Protein AF-A0A354B811-F1 (afdb_monomer)

Mean predicted aligned error: 11.68 Å

pLDDT: mean 84.74, std 11.2, range [46.12, 98.62]

Solvent-accessible surface area (backbone atoms only — not comparable to full-atom values): 4287 Å² total; per-residue (Å²): 133,79,84,89,68,77,80,85,50,73,63,56,52,51,51,53,50,50,52,53,49,51,53,53,50,51,53,50,54,58,44,50,69,54,46,53,59,49,52,54,52,50,51,53,50,52,51,49,53,53,48,53,52,50,51,57,54,51,64,74,63,61,79,85,76,83,82,76,82,128

Sequence (70 aa):
MADENPKITRDDLEAGFRELSNEVQGQVDEAKSKLLPAAVGGGLLLLFVAYVIGKRVGATKSTIVEIRRI

Radius of gyration: 30.65 Å; Cα contacts (8 Å, |Δi|>4): 1; chains: 1; bounding box: 81×19×77 Å

Foldseek 3Di:
DPPPDPPDDPVNVVVVVVVVVVVVVVVVVVCCVVVVVVVVVVVVVVVVVVVVVCVVVCVVPDDDDDPDDD

Secondary structure (DSSP, 8-state):
-----PPPPHHHHHHHHHHHHHHHHHHHHHHHHHHHHHHHHHHHHHHHHHHHHHHHHHHHT---------

Structure (mmCIF, N/CA/C/O backbone):
data_AF-A0A354B811-F1
#
_entry.id   AF-A0A354B811-F1
#
loop_
_atom_site.group_PDB
_atom_site.id
_atom_site.type_symbol
_atom_site.label_atom_id
_atom_site.label_alt_id
_atom_site.label_comp_id
_atom_site.label_asym_id
_atom_site.label_entity_id
_atom_site.label_seq_id
_atom_site.pdbx_PDB_ins_code
_atom_site.Cartn_x
_atom_site.Cartn_y
_atom_site.Cartn_z
_atom_site.occupancy
_atom_site.B_iso_or_equiv
_atom_site.auth_seq_id
_atom_site.auth_comp_id
_atom_site.auth_asym_id
_atom_site.auth_atom_id
_atom_site.pdbx_PDB_model_num
ATOM 1 N N . MET A 1 1 ? -45.838 0.102 38.220 1.00 46.12 1 MET A N 1
ATOM 2 C CA . MET A 1 1 ? -44.916 -0.315 37.148 1.00 46.12 1 MET A CA 1
ATOM 3 C C . MET A 1 1 ? -43.659 0.489 37.391 1.00 46.12 1 MET A C 1
ATOM 5 O O . MET A 1 1 ?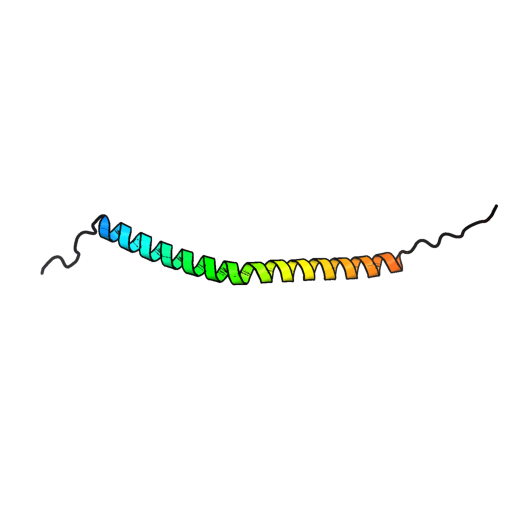 -43.748 1.708 37.376 1.00 46.12 1 MET A O 1
ATOM 9 N N . ALA A 1 2 ? -42.599 -0.166 37.864 1.00 51.75 2 ALA A N 1
ATOM 10 C CA . ALA A 1 2 ? -41.342 0.499 38.190 1.00 51.75 2 ALA A CA 1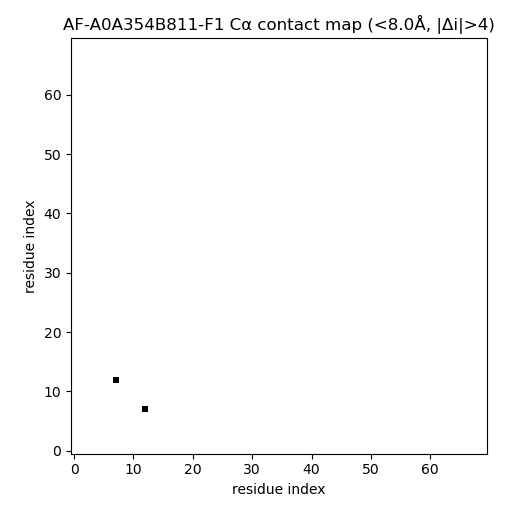
ATOM 11 C C . ALA A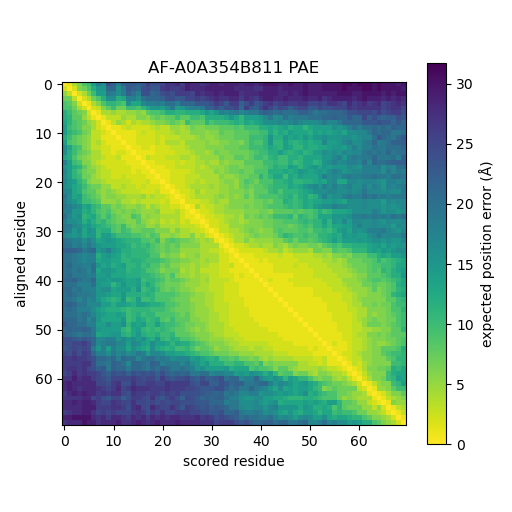 1 2 ? -40.756 1.087 36.901 1.00 51.75 2 ALA A C 1
ATOM 13 O O . ALA A 1 2 ? -40.858 0.443 35.866 1.00 51.75 2 ALA A O 1
ATOM 14 N N . ASP A 1 3 ? -40.197 2.294 36.951 1.00 56.50 3 ASP A N 1
ATOM 15 C CA . ASP A 1 3 ? -39.432 2.854 35.837 1.00 56.50 3 ASP A CA 1
ATOM 16 C C . ASP A 1 3 ? -38.248 1.924 35.540 1.00 56.50 3 ASP A C 1
ATOM 18 O O . ASP A 1 3 ? -37.279 1.856 36.295 1.00 56.50 3 ASP A O 1
ATOM 22 N N . GLU A 1 4 ? -38.353 1.170 34.448 1.00 61.00 4 GLU A N 1
ATOM 23 C CA . GLU A 1 4 ? -37.419 0.105 34.055 1.00 61.00 4 GLU A CA 1
ATOM 24 C C . GLU A 1 4 ? -36.155 0.653 33.373 1.00 61.00 4 GLU A C 1
ATOM 26 O O . GLU A 1 4 ? -35.377 -0.109 32.805 1.00 61.00 4 GLU A O 1
ATOM 31 N N . ASN A 1 5 ? -35.936 1.972 33.414 1.00 63.41 5 ASN A N 1
ATOM 32 C CA . ASN A 1 5 ? -34.796 2.617 32.775 1.00 63.41 5 ASN A CA 1
ATOM 33 C C . ASN A 1 5 ? -33.918 3.328 33.821 1.00 63.41 5 ASN A C 1
ATOM 35 O O . ASN A 1 5 ? -34.154 4.504 34.128 1.00 63.41 5 ASN A O 1
ATOM 39 N N . PRO A 1 6 ? -32.935 2.630 34.422 1.00 75.25 6 PRO A N 1
ATOM 40 C CA . PRO A 1 6 ? -31.992 3.259 35.337 1.00 75.25 6 PRO A CA 1
ATOM 41 C C . PRO A 1 6 ? -31.287 4.429 34.638 1.00 75.25 6 PRO A C 1
ATOM 43 O O . PRO A 1 6 ? -30.876 4.335 33.482 1.00 75.25 6 PRO A O 1
ATOM 46 N N . LYS A 1 7 ? -31.175 5.570 35.330 1.00 83.75 7 LYS A N 1
ATOM 47 C CA . LYS A 1 7 ? -30.497 6.754 34.787 1.00 83.75 7 LYS A CA 1
ATOM 48 C C . LYS A 1 7 ? -29.040 6.411 34.494 1.00 83.75 7 LYS A C 1
ATOM 50 O O . LYS A 1 7 ? -28.310 6.060 35.414 1.00 83.75 7 LYS A O 1
ATOM 55 N N . ILE A 1 8 ? -28.639 6.592 33.238 1.00 82.44 8 ILE A N 1
ATOM 56 C CA . ILE A 1 8 ? -27.254 6.439 32.790 1.00 82.44 8 ILE A CA 1
ATOM 57 C C . ILE A 1 8 ? -26.350 7.338 33.638 1.00 82.44 8 ILE A C 1
ATOM 59 O O . ILE A 1 8 ? -26.554 8.555 33.721 1.00 82.44 8 ILE A O 1
ATOM 63 N N . THR A 1 9 ? -25.361 6.723 34.277 1.00 87.38 9 THR A N 1
ATOM 64 C CA . THR A 1 9 ? -24.339 7.401 35.069 1.00 87.38 9 THR A CA 1
ATOM 65 C C . THR A 1 9 ? -23.107 7.706 34.214 1.00 87.38 9 THR A C 1
ATOM 67 O O . THR A 1 9 ? -22.982 7.273 33.069 1.00 87.38 9 THR A O 1
ATOM 70 N N . ARG A 1 10 ? -22.175 8.501 34.751 1.00 88.19 10 ARG A N 1
ATOM 71 C CA . ARG A 1 10 ? -20.908 8.792 34.058 1.00 88.19 10 ARG A CA 1
ATOM 72 C C . ARG A 1 10 ? -20.069 7.531 33.854 1.00 88.19 10 ARG A C 1
ATOM 74 O O . ARG A 1 10 ? -19.431 7.409 32.814 1.00 88.19 10 ARG A O 1
ATOM 81 N N . ASP A 1 11 ? -20.125 6.612 34.809 1.00 86.94 11 ASP A N 1
ATOM 82 C CA . ASP A 1 11 ? -19.367 5.363 34.773 1.00 86.94 11 ASP A CA 1
ATOM 83 C C . ASP A 1 11 ? -19.874 4.451 33.646 1.00 86.94 11 ASP A C 1
ATOM 85 O O . ASP A 1 11 ? -19.072 3.841 32.944 1.00 86.94 11 ASP A O 1
ATOM 89 N N . ASP A 1 12 ? -21.188 4.445 33.390 1.00 85.44 12 ASP A N 1
ATOM 90 C CA . ASP A 1 12 ? -21.792 3.703 32.273 1.00 85.44 12 ASP A CA 1
ATOM 91 C C . ASP A 1 12 ? -21.330 4.245 30.908 1.00 85.44 12 ASP A C 1
ATOM 93 O O . ASP A 1 12 ? -21.072 3.481 29.975 1.00 85.44 12 ASP A O 1
ATOM 97 N N . LEU A 1 13 ? -21.179 5.571 30.787 1.00 88.75 13 LEU A N 1
ATOM 98 C CA . LEU A 1 13 ? -20.651 6.206 29.575 1.00 88.75 13 LEU A CA 1
ATOM 99 C C . LEU A 1 13 ? -19.166 5.903 29.375 1.00 88.75 13 LEU A C 1
ATOM 101 O O . LEU A 1 13 ? -18.745 5.646 28.249 1.00 88.75 13 LEU A O 1
ATOM 105 N N . GLU A 1 14 ? -18.369 5.931 30.444 1.00 90.38 14 GLU A N 1
ATOM 106 C CA . GLU A 1 14 ? -16.952 5.581 30.368 1.00 90.38 14 GLU A CA 1
ATOM 107 C C . GLU A 1 14 ? -16.766 4.109 29.992 1.00 90.38 14 GLU A C 1
ATOM 109 O O . GLU A 1 14 ? -15.949 3.803 29.122 1.00 90.38 14 GLU A O 1
ATOM 114 N N . ALA A 1 15 ? -17.545 3.210 30.597 1.00 89.19 15 ALA A N 1
ATOM 115 C CA . ALA A 1 15 ? -17.523 1.788 30.286 1.00 89.19 15 ALA A CA 1
ATOM 116 C C . ALA A 1 15 ? -17.860 1.534 28.809 1.00 89.19 15 ALA A C 1
ATOM 118 O O . ALA A 1 15 ? -17.062 0.911 28.107 1.00 89.19 15 ALA A O 1
ATOM 119 N N . GLY A 1 16 ? -18.965 2.098 28.307 1.00 87.44 16 GLY A N 1
ATOM 120 C CA . GLY A 1 16 ? -19.359 1.946 26.904 1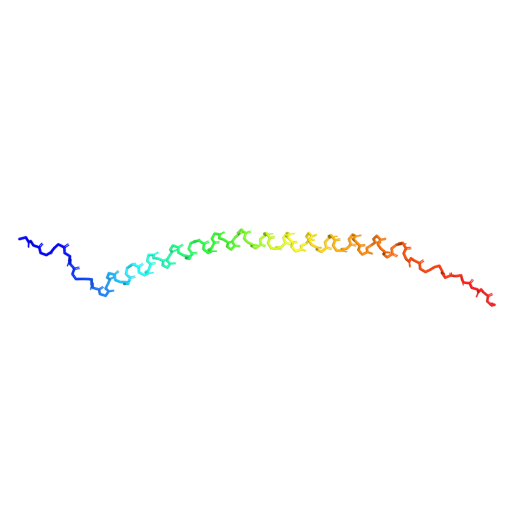.00 87.44 16 GLY A CA 1
ATOM 121 C C . GLY A 1 16 ? -18.366 2.579 25.924 1.00 87.44 16 GLY A C 1
ATOM 122 O O . GLY A 1 16 ? -18.05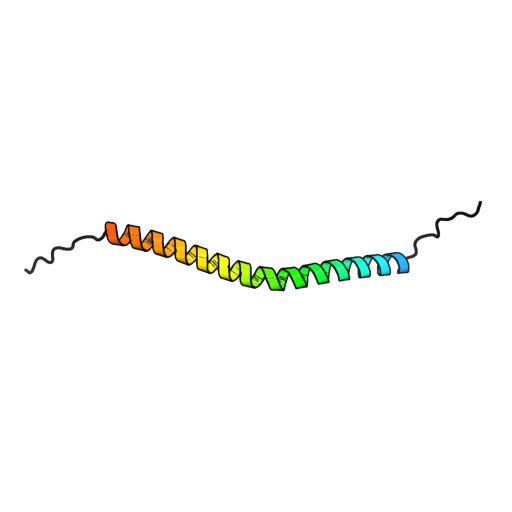4 2.003 24.882 1.00 87.44 16 GLY A O 1
ATOM 123 N N . PHE A 1 17 ? -17.803 3.743 26.259 1.00 90.31 17 PHE A N 1
ATOM 124 C CA . PHE A 1 17 ? -16.799 4.392 25.412 1.00 90.31 17 PHE A CA 1
ATOM 125 C C . PHE A 1 17 ? -15.488 3.600 25.366 1.00 90.31 17 PHE A C 1
ATOM 127 O O . PHE A 1 17 ? -14.846 3.516 24.317 1.00 90.31 17 PHE A O 1
ATOM 134 N N . ARG A 1 18 ? -15.087 3.007 26.493 1.00 90.06 18 ARG A N 1
ATOM 135 C CA . ARG A 1 18 ? -13.883 2.181 26.608 1.00 90.06 18 ARG A CA 1
ATOM 136 C C . ARG A 1 18 ? -14.043 0.856 25.866 1.00 90.06 18 ARG A C 1
ATOM 138 O O . ARG A 1 18 ? -13.109 0.446 25.185 1.00 90.06 18 ARG A O 1
ATOM 145 N N . GLU A 1 19 ? -15.214 0.230 25.941 1.00 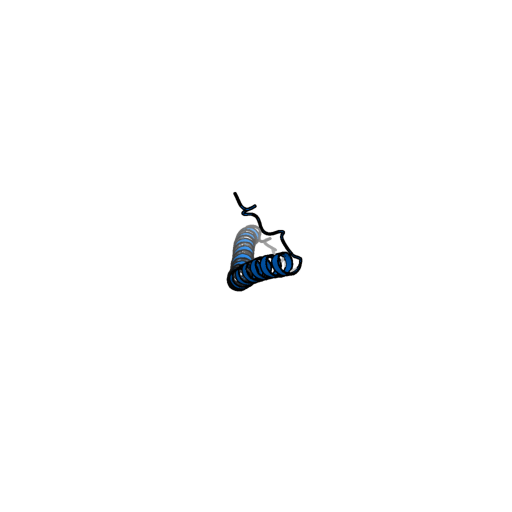89.81 19 GLU A N 1
ATOM 146 C CA . GLU A 1 19 ? -15.560 -0.962 25.159 1.00 89.81 19 GLU A CA 1
ATOM 147 C C . GLU A 1 19 ? -15.489 -0.677 23.655 1.00 89.81 19 GLU A C 1
ATOM 149 O O . GLU A 1 19 ? -14.728 -1.330 22.939 1.00 89.81 19 GLU A O 1
ATOM 154 N N . LEU A 1 20 ? -16.165 0.383 23.199 1.00 89.25 20 LEU A N 1
ATOM 155 C CA . LEU A 1 20 ? -16.152 0.784 21.794 1.00 89.25 20 LEU A CA 1
ATOM 156 C C . LEU A 1 20 ? -14.739 1.139 21.309 1.00 89.25 20 LEU A C 1
ATOM 158 O O . LEU A 1 20 ? -14.329 0.743 20.220 1.00 89.25 20 LEU A O 1
ATOM 162 N N . SER A 1 21 ? -13.971 1.865 22.125 1.00 84.31 21 SER A N 1
ATOM 163 C CA . SER A 1 21 ? -12.591 2.231 21.792 1.00 84.31 21 SER A CA 1
ATOM 164 C C . SER A 1 21 ? -11.694 1.002 21.674 1.00 84.31 21 SER A C 1
ATOM 166 O O . SER A 1 21 ? -10.908 0.919 20.735 1.00 84.31 21 SER A O 1
ATOM 168 N N . ASN A 1 22 ? -11.823 0.033 22.583 1.00 87.69 22 ASN A N 1
ATOM 169 C CA . ASN A 1 22 ? -11.046 -1.204 22.543 1.00 87.69 22 ASN A CA 1
ATOM 170 C C . ASN A 1 22 ? -11.364 -2.039 21.297 1.00 87.69 22 ASN A C 1
ATOM 172 O O . ASN A 1 22 ? -10.450 -2.569 20.667 1.00 87.69 22 ASN A O 1
ATOM 176 N N . GLU A 1 23 ? -12.635 -2.125 20.906 1.00 84.62 23 GLU A N 1
ATOM 177 C CA . GLU A 1 23 ? -13.037 -2.855 19.704 1.00 84.62 23 GLU A CA 1
ATOM 178 C C . GLU A 1 23 ? -12.544 -2.173 18.421 1.00 84.62 23 GLU A C 1
ATOM 180 O O . GLU A 1 23 ? -12.007 -2.827 17.524 1.00 84.62 23 GLU A O 1
ATOM 185 N N . VAL A 1 24 ? -12.642 -0.843 18.346 1.00 84.19 24 VAL A N 1
ATOM 186 C CA . VAL A 1 24 ? -12.083 -0.073 17.226 1.00 84.19 24 VAL A CA 1
ATOM 187 C C . VAL A 1 24 ? -10.561 -0.227 17.165 1.00 84.19 24 VAL A C 1
ATOM 189 O O . VAL A 1 24 ? -10.009 -0.436 16.085 1.00 84.19 24 VAL A O 1
ATOM 192 N N . GLN A 1 25 ? -9.873 -0.173 18.307 1.00 80.19 25 GLN A N 1
ATOM 193 C CA . GLN A 1 25 ? -8.423 -0.355 18.383 1.00 80.19 25 GLN A CA 1
ATOM 194 C C . GLN A 1 25 ? -8.010 -1.751 17.890 1.00 80.19 25 GLN A C 1
ATOM 196 O O . GLN A 1 25 ? -7.092 -1.858 17.077 1.00 80.19 25 GLN A O 1
ATOM 2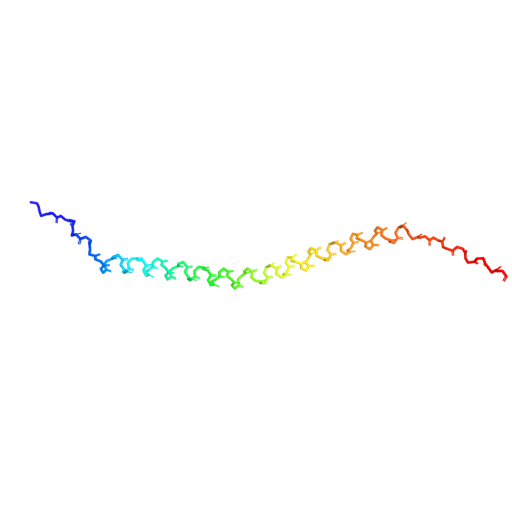01 N N . GLY A 1 26 ? -8.736 -2.798 18.299 1.00 79.69 26 GLY A N 1
ATOM 202 C CA . GLY A 1 26 ? -8.507 -4.173 17.849 1.00 79.69 26 GLY A CA 1
ATOM 203 C C . GLY A 1 26 ? -8.674 -4.343 16.337 1.00 79.69 26 GLY A C 1
ATOM 204 O O . GLY A 1 26 ? -7.807 -4.922 15.680 1.00 79.69 26 GLY A O 1
ATOM 205 N N . GLN A 1 27 ? -9.729 -3.760 15.757 1.00 78.12 27 GLN A N 1
ATOM 206 C CA . GLN A 1 27 ? -9.944 -3.772 14.304 1.00 78.12 27 GLN A CA 1
ATOM 207 C C . GLN A 1 27 ? -8.844 -3.023 13.545 1.00 78.12 27 GLN A C 1
ATOM 209 O O . GLN A 1 27 ? -8.397 -3.465 12.485 1.00 78.12 27 GLN A O 1
ATOM 214 N N . VAL A 1 28 ? -8.383 -1.892 14.082 1.00 80.62 28 VAL A N 1
ATOM 215 C CA . VAL A 1 28 ? -7.302 -1.105 13.482 1.00 80.62 28 VAL A CA 1
ATOM 216 C C . VAL A 1 28 ? -5.979 -1.860 13.526 1.00 80.62 28 VAL A C 1
ATOM 218 O O . VAL A 1 28 ? -5.246 -1.833 12.538 1.00 80.62 28 VAL A O 1
ATOM 221 N N . ASP A 1 29 ? -5.655 -2.533 14.626 1.00 79.31 29 ASP A N 1
ATOM 222 C CA . ASP A 1 29 ? -4.406 -3.287 14.738 1.00 79.31 29 ASP A CA 1
ATOM 223 C C . ASP A 1 29 ? -4.400 -4.508 13.808 1.00 79.31 29 ASP A C 1
ATOM 225 O O . ASP A 1 29 ? -3.415 -4.729 13.097 1.00 79.31 29 ASP A O 1
ATOM 229 N N . GLU A 1 30 ? -5.526 -5.219 13.681 1.00 77.31 30 GLU A N 1
ATOM 230 C CA . GLU A 1 30 ? -5.665 -6.291 12.690 1.00 77.31 30 GLU A CA 1
ATOM 231 C C . GLU A 1 30 ? -5.558 -5.757 11.248 1.00 77.31 30 GLU A C 1
ATOM 233 O O . GLU A 1 30 ? -4.867 -6.337 10.399 1.00 77.31 30 GLU A O 1
ATOM 238 N N . ALA A 1 31 ? -6.199 -4.619 10.967 1.00 73.19 31 ALA A N 1
ATOM 239 C CA . ALA A 1 31 ? -6.144 -3.979 9.660 1.00 73.19 31 ALA A CA 1
ATOM 240 C C . ALA A 1 31 ? -4.729 -3.495 9.325 1.00 73.19 31 ALA A C 1
ATOM 242 O O . ALA A 1 31 ? -4.276 -3.712 8.206 1.00 73.19 31 ALA A O 1
ATOM 243 N N . LYS A 1 32 ? -3.992 -2.894 10.267 1.00 74.81 32 LYS A N 1
ATOM 244 C CA . LYS A 1 32 ? -2.605 -2.436 10.065 1.00 74.81 32 LYS A CA 1
ATOM 245 C C . LYS A 1 32 ? -1.677 -3.586 9.682 1.00 74.81 32 LYS A C 1
ATOM 247 O O . LYS A 1 32 ? -0.907 -3.441 8.730 1.00 74.81 32 LYS A O 1
ATOM 252 N N . SER A 1 33 ? -1.786 -4.729 10.363 1.00 77.06 33 SER A N 1
ATOM 253 C CA . SER A 1 33 ? -0.988 -5.923 10.056 1.00 77.06 33 SER A CA 1
ATOM 254 C C . SER A 1 33 ? -1.230 -6.457 8.642 1.00 77.06 33 SER A C 1
ATOM 256 O O . SER A 1 33 ? -0.304 -6.981 8.026 1.00 77.06 33 SER A O 1
ATOM 258 N N . LYS A 1 34 ? -2.442 -6.297 8.096 1.00 77.06 34 LYS A N 1
ATOM 259 C CA . LYS A 1 34 ? -2.793 -6.725 6.729 1.00 77.06 34 LYS A CA 1
ATOM 260 C C . LYS A 1 34 ? -2.546 -5.636 5.675 1.00 77.06 34 LYS A C 1
ATOM 262 O O . LYS A 1 34 ? -2.127 -5.940 4.560 1.00 77.06 34 LYS A O 1
ATOM 267 N N . LEU A 1 35 ? -2.758 -4.368 6.022 1.00 90.19 35 LEU A N 1
ATOM 268 C CA . LEU A 1 35 ? -2.622 -3.218 5.124 1.00 90.19 35 LEU A CA 1
ATOM 269 C C . LEU A 1 35 ? -1.169 -2.934 4.765 1.00 90.19 35 LEU A C 1
ATOM 271 O O . LEU A 1 35 ? -0.892 -2.625 3.610 1.00 90.19 35 LEU A O 1
ATOM 275 N N . LEU A 1 36 ? -0.243 -3.044 5.719 1.00 89.88 36 LEU A N 1
ATOM 276 C CA . LEU A 1 36 ? 1.167 -2.753 5.466 1.00 89.88 36 LEU A CA 1
ATOM 277 C C . LEU A 1 36 ? 1.772 -3.645 4.359 1.00 89.88 36 LEU A C 1
ATOM 279 O O . LEU A 1 36 ? 2.285 -3.095 3.382 1.00 89.88 36 LEU A O 1
ATOM 283 N N . PRO A 1 37 ? 1.685 -4.991 4.422 1.00 90.81 37 PRO A N 1
ATOM 284 C CA . PRO A 1 37 ? 2.195 -5.842 3.348 1.00 90.81 37 PRO A CA 1
ATOM 285 C C . PRO A 1 37 ? 1.417 -5.670 2.037 1.00 90.81 37 PRO A C 1
ATOM 287 O O . PRO A 1 37 ? 2.025 -5.721 0.969 1.00 90.81 37 PRO A O 1
ATOM 290 N N . ALA A 1 38 ? 0.105 -5.409 2.090 1.00 93.19 38 ALA A N 1
ATOM 291 C CA . ALA A 1 38 ? -0.695 -5.144 0.894 1.00 93.19 38 ALA A CA 1
ATOM 292 C C . ALA A 1 38 ? -0.264 -3.850 0.183 1.00 93.19 38 ALA A C 1
ATOM 294 O O . ALA A 1 38 ? -0.117 -3.838 -1.039 1.00 93.19 38 ALA A O 1
ATOM 295 N N . ALA A 1 39 ? -0.003 -2.778 0.936 1.00 94.94 39 ALA A N 1
ATOM 296 C CA . ALA A 1 39 ? 0.467 -1.506 0.397 1.00 94.94 39 ALA A CA 1
ATOM 297 C C . ALA A 1 39 ? 1.866 -1.639 -0.218 1.00 94.94 39 ALA A C 1
ATOM 299 O O . ALA A 1 39 ? 2.096 -1.175 -1.334 1.00 94.94 39 ALA A O 1
ATOM 300 N N . VAL A 1 40 ? 2.785 -2.322 0.472 1.00 96.62 40 VAL A N 1
ATOM 301 C CA . VAL A 1 40 ? 4.140 -2.575 -0.039 1.00 96.62 40 VAL A CA 1
ATOM 302 C C . VAL A 1 40 ? 4.093 -3.435 -1.304 1.00 96.62 40 VAL A C 1
ATOM 304 O O . VAL A 1 40 ? 4.687 -3.071 -2.318 1.00 96.62 40 VAL A O 1
ATOM 307 N N . GLY A 1 41 ? 3.350 -4.545 -1.278 1.00 97.25 41 GLY A N 1
ATOM 308 C CA . GLY A 1 41 ? 3.198 -5.435 -2.429 1.00 97.25 41 GLY A CA 1
ATOM 309 C C . GLY A 1 41 ? 2.549 -4.737 -3.625 1.00 97.25 41 GLY A C 1
ATOM 310 O O . GLY A 1 41 ? 3.066 -4.813 -4.740 1.00 97.25 41 GLY A O 1
ATOM 311 N N . GLY A 1 42 ? 1.464 -3.994 -3.392 1.00 97.94 42 GLY A N 1
ATOM 312 C CA . GLY A 1 42 ? 0.786 -3.209 -4.423 1.00 97.94 42 GLY A CA 1
ATOM 313 C C . GLY A 1 42 ? 1.681 -2.122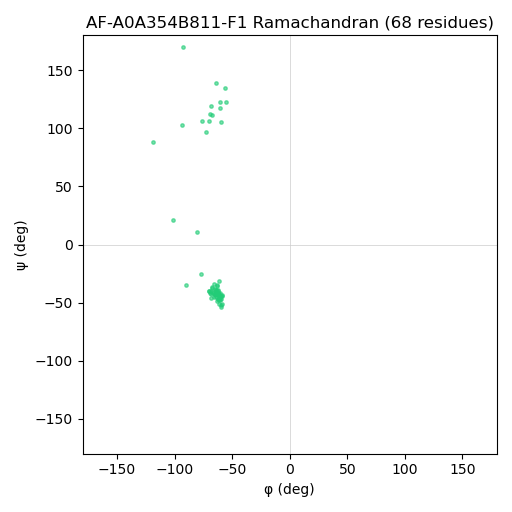 -5.021 1.00 97.94 42 GLY A C 1
ATOM 314 O O . GLY A 1 42 ? 1.719 -1.960 -6.241 1.00 97.94 42 GLY A O 1
ATOM 315 N N . GLY A 1 43 ? 2.458 -1.425 -4.187 1.00 98.25 43 GLY A N 1
ATOM 316 C CA . GLY A 1 43 ? 3.415 -0.411 -4.631 1.00 98.25 43 GLY A CA 1
ATOM 317 C C . GLY A 1 43 ? 4.520 -0.988 -5.517 1.00 98.25 43 GLY A C 1
ATOM 318 O O . GLY A 1 43 ? 4.783 -0.459 -6.598 1.00 98.25 43 GLY A O 1
ATOM 319 N N . LEU A 1 44 ? 5.128 -2.108 -5.114 1.00 98.44 44 LEU A N 1
ATOM 320 C CA . LEU A 1 44 ? 6.136 -2.797 -5.928 1.00 98.44 44 LEU A CA 1
ATOM 321 C C . LEU A 1 44 ? 5.559 -3.294 -7.256 1.00 98.44 44 LEU A C 1
ATOM 323 O O . LEU A 1 44 ? 6.215 -3.180 -8.291 1.00 98.44 44 LEU A O 1
ATOM 327 N N . LEU A 1 45 ? 4.328 -3.805 -7.246 1.00 98.38 45 LEU A N 1
ATOM 328 C CA . LEU A 1 45 ? 3.660 -4.287 -8.450 1.00 98.38 45 LEU A CA 1
ATOM 329 C C . LEU A 1 45 ? 3.361 -3.141 -9.427 1.00 98.38 45 LEU A C 1
ATOM 331 O O . LEU A 1 45 ? 3.615 -3.277 -10.624 1.00 98.38 45 LEU A O 1
ATOM 335 N N . LEU A 1 46 ? 2.918 -1.983 -8.928 1.00 98.62 46 LEU A N 1
ATOM 336 C CA . LEU A 1 46 ? 2.755 -0.771 -9.739 1.00 98.62 46 LEU A CA 1
ATOM 337 C C . LEU A 1 46 ? 4.077 -0.303 -10.352 1.00 98.62 46 LEU A C 1
ATOM 339 O O . LEU A 1 46 ? 4.129 -0.025 -11.552 1.00 98.62 46 LEU A O 1
ATOM 343 N N . LEU A 1 47 ? 5.151 -0.254 -9.559 1.00 98.44 47 LEU A N 1
ATOM 344 C CA . LEU A 1 47 ? 6.484 0.103 -10.054 1.00 98.44 47 LEU A CA 1
ATOM 345 C C . LEU A 1 47 ? 6.969 -0.877 -11.124 1.00 98.44 47 LEU A C 1
ATOM 347 O O . LEU A 1 47 ? 7.511 -0.454 -12.145 1.00 98.44 47 LEU A O 1
ATOM 351 N N . PHE A 1 48 ? 6.738 -2.175 -10.926 1.00 98.31 48 PHE A N 1
ATOM 352 C CA . PHE A 1 48 ? 7.090 -3.204 -11.897 1.00 98.31 48 PHE A CA 1
ATOM 353 C C . PHE A 1 48 ? 6.346 -3.009 -13.223 1.00 98.31 48 PHE A C 1
ATOM 355 O O . PHE A 1 48 ? 6.969 -3.006 -14.286 1.00 98.31 48 PHE A O 1
ATOM 362 N N . VAL A 1 49 ? 5.031 -2.779 -13.174 1.00 98.31 49 VAL A N 1
ATOM 363 C CA . VAL A 1 49 ? 4.218 -2.506 -14.369 1.00 98.31 49 VAL A CA 1
ATOM 364 C C . VAL A 1 49 ? 4.709 -1.246 -15.085 1.00 98.31 49 VAL A C 1
ATOM 366 O O . VAL A 1 49 ? 4.949 -1.282 -16.294 1.00 98.31 49 VAL A O 1
ATOM 369 N N . ALA A 1 50 ? 4.931 -0.155 -14.348 1.00 97.94 50 ALA A N 1
ATOM 370 C CA . ALA A 1 50 ? 5.448 1.093 -14.905 1.00 97.94 50 ALA A CA 1
ATOM 371 C C . ALA A 1 50 ? 6.818 0.897 -15.580 1.00 97.94 50 ALA A C 1
ATOM 373 O O . ALA A 1 50 ? 7.029 1.362 -16.703 1.00 97.94 50 ALA A O 1
ATOM 374 N N . TYR A 1 51 ? 7.726 0.151 -14.942 1.00 96.94 51 TYR A N 1
ATOM 375 C CA . TYR A 1 51 ? 9.040 -0.175 -15.495 1.00 96.94 51 TYR A CA 1
ATOM 376 C C . TYR A 1 51 ? 8.941 -0.986 -16.790 1.00 96.94 51 TYR A C 1
ATOM 378 O O . TYR A 1 51 ? 9.608 -0.654 -17.770 1.00 96.94 51 TYR A O 1
ATOM 386 N N . VAL A 1 52 ? 8.104 -2.028 -16.833 1.00 96.94 52 VAL A N 1
ATOM 387 C CA . VAL A 1 52 ? 7.939 -2.871 -18.030 1.00 96.94 52 VAL A CA 1
ATOM 388 C C . VAL A 1 52 ? 7.398 -2.056 -19.206 1.00 96.94 52 VAL A C 1
ATOM 390 O O . VAL A 1 52 ? 7.911 -2.179 -20.324 1.00 96.94 52 VAL A O 1
ATOM 393 N N . ILE A 1 53 ? 6.412 -1.189 -18.959 1.00 96.44 53 ILE A N 1
ATOM 394 C CA . ILE A 1 53 ? 5.871 -0.277 -19.976 1.00 96.44 53 ILE A CA 1
ATOM 395 C C . ILE A 1 53 ? 6.975 0.663 -20.476 1.00 96.44 53 ILE A C 1
ATOM 397 O O . ILE A 1 53 ? 7.221 0.733 -21.683 1.00 96.44 53 ILE A O 1
ATOM 401 N N . GLY A 1 54 ? 7.688 1.329 -19.563 1.00 94.12 54 GLY A N 1
ATOM 402 C CA . GLY A 1 54 ? 8.782 2.239 -19.906 1.00 94.12 54 GLY A CA 1
ATOM 403 C C . GLY A 1 54 ? 9.895 1.553 -20.701 1.00 94.12 54 GLY A C 1
ATOM 404 O O . GLY A 1 54 ? 10.324 2.066 -21.734 1.00 94.12 54 GLY A O 1
ATOM 405 N N . LYS A 1 55 ? 10.306 0.349 -20.287 1.00 93.69 55 LYS A N 1
ATOM 406 C CA . LYS A 1 55 ? 11.316 -0.469 -20.971 1.00 93.69 55 LYS A CA 1
ATOM 407 C C . LYS A 1 55 ? 10.901 -0.801 -22.401 1.00 93.69 55 LYS A C 1
ATOM 409 O O . LYS A 1 55 ? 11.706 -0.654 -23.318 1.00 93.69 55 LYS A O 1
ATOM 414 N N . ARG A 1 56 ? 9.654 -1.238 -22.608 1.00 91.38 56 ARG A N 1
ATOM 415 C CA . ARG A 1 56 ? 9.147 -1.605 -23.939 1.00 91.38 56 ARG A CA 1
ATOM 416 C C . ARG A 1 56 ? 9.111 -0.398 -24.877 1.00 91.38 56 ARG A C 1
ATOM 418 O O . ARG A 1 56 ? 9.543 -0.493 -26.027 1.00 91.38 56 ARG A O 1
ATOM 425 N N . VAL A 1 57 ? 8.623 0.740 -24.384 1.00 89.25 57 VAL A N 1
ATOM 426 C CA . VAL A 1 57 ? 8.529 1.976 -25.173 1.00 89.25 57 VAL A CA 1
ATOM 427 C C . VAL A 1 57 ? 9.918 2.543 -25.476 1.00 89.25 57 VAL A C 1
ATOM 429 O O . VAL A 1 57 ? 10.199 2.871 -26.628 1.00 89.25 57 VAL A O 1
ATOM 432 N N . GLY A 1 58 ? 10.803 2.602 -24.479 1.00 85.69 58 GLY A N 1
ATOM 433 C CA . GLY A 1 58 ? 12.171 3.100 -24.635 1.00 85.69 58 GLY A CA 1
ATOM 434 C C . GLY A 1 58 ? 13.006 2.260 -25.602 1.00 85.69 58 GLY A C 1
ATOM 435 O O . GLY A 1 58 ? 13.702 2.817 -26.445 1.00 85.69 58 GLY A O 1
ATOM 436 N N . ALA A 1 59 ? 12.871 0.930 -25.557 1.00 79.69 59 ALA A N 1
ATOM 437 C CA . ALA A 1 59 ? 13.554 0.035 -26.493 1.00 79.69 59 ALA A CA 1
ATOM 438 C C . ALA A 1 59 ? 13.113 0.250 -27.952 1.00 79.69 59 ALA A C 1
ATOM 440 O O . ALA A 1 59 ? 13.931 0.166 -28.861 1.00 79.69 59 ALA A O 1
ATOM 441 N N . THR A 1 60 ? 11.835 0.571 -28.180 1.00 76.69 60 THR A N 1
ATOM 442 C CA . THR A 1 60 ? 11.298 0.798 -29.535 1.00 76.69 60 THR A CA 1
ATOM 443 C C . THR A 1 60 ? 11.701 2.168 -30.098 1.00 76.69 60 THR A C 1
ATOM 4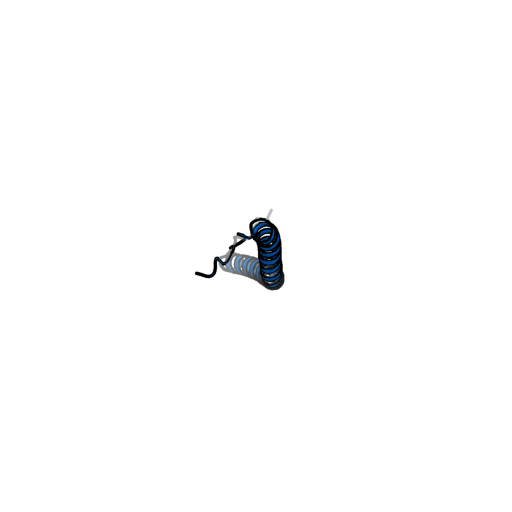45 O O . THR A 1 60 ? 11.756 2.348 -31.310 1.00 76.69 60 THR A O 1
ATOM 448 N N . LYS A 1 61 ? 11.992 3.147 -29.232 1.00 71.94 61 LYS A N 1
ATOM 449 C CA . LYS A 1 61 ? 12.376 4.519 -29.609 1.00 71.94 61 LYS A CA 1
ATOM 450 C C . LYS A 1 61 ? 13.886 4.773 -29.525 1.00 71.94 61 LYS A C 1
ATOM 452 O O . LYS A 1 61 ? 14.298 5.922 -29.402 1.00 71.94 61 LYS A O 1
ATOM 457 N N . SER A 1 62 ? 14.708 3.724 -29.563 1.00 70.69 62 SER A N 1
ATOM 458 C CA . SER A 1 62 ? 16.163 3.872 -29.505 1.00 70.69 62 SER A CA 1
ATOM 459 C C . SER A 1 62 ? 16.665 4.697 -30.699 1.00 70.69 62 SER A C 1
ATOM 461 O O . SER A 1 62 ? 16.481 4.311 -31.853 1.00 70.69 62 SER A O 1
ATOM 463 N N . THR A 1 63 ? 17.264 5.858 -30.421 1.00 77.31 63 THR A N 1
ATOM 464 C CA . THR A 1 63 ? 17.898 6.706 -31.435 1.00 77.31 63 THR A CA 1
ATOM 465 C C . THR A 1 63 ? 19.145 6.001 -31.952 1.00 77.31 63 THR A C 1
ATOM 467 O O . THR A 1 63 ? 20.125 5.852 -31.222 1.00 77.31 63 THR A O 1
ATOM 470 N N . ILE A 1 64 ? 19.120 5.581 -33.216 1.00 77.62 64 ILE A N 1
ATOM 471 C CA . ILE A 1 64 ? 20.311 5.087 -33.905 1.00 77.62 64 ILE A CA 1
ATOM 472 C C . ILE A 1 64 ? 21.255 6.276 -34.087 1.00 77.62 64 ILE A C 1
ATOM 474 O O . ILE A 1 64 ? 20.960 7.207 -34.833 1.00 77.62 64 ILE A O 1
ATOM 478 N N . VAL A 1 65 ? 22.380 6.259 -33.377 1.00 84.69 65 VAL A N 1
ATOM 479 C CA . VAL A 1 65 ? 23.470 7.214 -33.580 1.00 84.69 65 VAL A CA 1
ATOM 480 C C . VAL A 1 65 ? 24.478 6.603 -34.543 1.00 84.69 65 VAL A C 1
ATOM 482 O O . VAL A 1 65 ? 25.270 5.738 -34.175 1.00 84.69 65 VAL A O 1
ATOM 485 N N . GLU A 1 66 ? 24.448 7.047 -35.797 1.00 85.81 66 GLU A N 1
ATOM 486 C CA . GLU A 1 66 ? 25.532 6.764 -36.733 1.00 85.81 66 GLU A CA 1
ATOM 487 C C . GLU A 1 66 ? 26.768 7.555 -36.297 1.00 85.81 66 GLU A C 1
ATOM 489 O O . GLU A 1 66 ? 26.837 8.780 -36.427 1.00 85.81 66 GLU A O 1
ATOM 494 N N . ILE A 1 67 ? 27.750 6.852 -35.732 1.00 83.88 67 ILE A N 1
ATOM 495 C CA . ILE A 1 67 ? 29.031 7.450 -35.364 1.00 83.88 67 ILE A CA 1
ATOM 496 C C . ILE A 1 67 ? 29.800 7.710 -36.658 1.00 83.88 67 ILE A C 1
ATOM 498 O O . ILE A 1 67 ? 30.456 6.823 -37.206 1.00 83.88 67 ILE A O 1
ATOM 502 N N . ARG A 1 68 ? 29.728 8.945 -37.153 1.00 83.31 68 ARG A N 1
ATOM 503 C CA . ARG A 1 68 ? 30.581 9.398 -38.248 1.00 83.31 68 ARG A CA 1
ATOM 504 C C . ARG A 1 68 ? 31.979 9.657 -37.686 1.00 83.31 68 ARG A C 1
ATOM 506 O O . ARG A 1 68 ? 32.182 10.631 -36.967 1.00 83.31 68 ARG A O 1
ATOM 513 N N . ARG A 1 69 ? 32.937 8.771 -37.978 1.00 80.69 69 ARG A N 1
ATOM 514 C CA . ARG A 1 69 ? 34.359 9.085 -37.770 1.00 80.69 69 ARG A CA 1
ATOM 515 C C . ARG A 1 69 ? 34.756 10.169 -38.767 1.00 80.69 69 ARG A C 1
ATOM 517 O O . ARG A 1 69 ? 34.613 9.960 -39.971 1.00 80.69 69 ARG A O 1
ATOM 524 N N . ILE A 1 70 ? 35.194 11.304 -38.232 1.00 76.25 70 ILE A N 1
ATOM 525 C CA . ILE A 1 70 ? 36.025 12.284 -38.937 1.00 76.25 70 ILE A CA 1
ATOM 526 C C . ILE A 1 70 ? 37.470 11.796 -38.988 1.00 76.25 70 ILE A C 1
ATOM 528 O O . ILE A 1 70 ? 37.872 11.075 -38.042 1.00 76.25 70 ILE A O 1
#